Protein AF-A0AAW8KL59-F1 (afdb_monomer_lite)

Structure (mmCIF, N/CA/C/O backbone):
data_AF-A0AAW8KL59-F1
#
_entry.id   AF-A0AAW8KL59-F1
#
loop_
_atom_site.group_PDB
_atom_site.id
_atom_site.type_symbol
_atom_site.label_atom_id
_atom_site.label_alt_id
_atom_site.label_comp_id
_atom_site.label_asym_id
_atom_site.label_entity_id
_atom_site.label_seq_id
_atom_site.pdbx_PDB_ins_code
_atom_site.Cartn_x
_atom_site.Cartn_y
_atom_site.Cartn_z
_atom_site.occupancy
_atom_site.B_iso_or_equiv
_atom_site.auth_seq_id
_atom_site.auth_comp_id
_atom_site.auth_asym_id
_atom_site.auth_atom_id
_atom_site.pdbx_PDB_model_num
ATOM 1 N N . MET A 1 1 ? 5.040 -5.163 8.820 1.00 74.56 1 MET A N 1
ATOM 2 C CA . MET A 1 1 ? 5.253 -3.705 8.656 1.00 74.56 1 MET A CA 1
ATOM 3 C C . MET A 1 1 ? 4.745 -2.910 9.870 1.00 74.56 1 MET A C 1
ATOM 5 O O . MET A 1 1 ? 4.176 -1.843 9.709 1.00 74.56 1 MET A O 1
ATOM 9 N N . THR A 1 2 ? 4.945 -3.382 11.108 1.00 84.69 2 THR A N 1
ATOM 10 C CA . THR A 1 2 ? 4.383 -2.722 12.309 1.00 84.69 2 THR A CA 1
ATOM 11 C C . THR A 1 2 ? 4.998 -1.347 12.578 1.00 84.69 2 THR A C 1
ATOM 13 O O . THR A 1 2 ? 4.247 -0.408 12.816 1.00 84.69 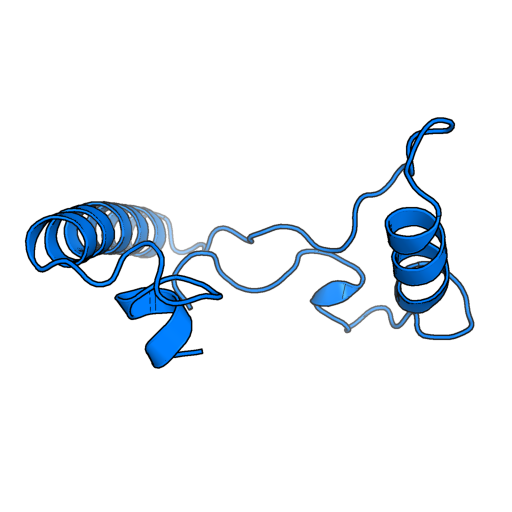2 THR A O 1
ATOM 16 N N . ARG A 1 3 ? 6.330 -1.206 12.459 1.00 92.88 3 ARG A N 1
ATOM 17 C CA . ARG A 1 3 ? 7.019 0.097 12.547 1.00 92.88 3 ARG A CA 1
ATOM 18 C C . ARG A 1 3 ? 6.500 1.074 11.495 1.00 92.88 3 ARG A C 1
ATOM 20 O O . ARG A 1 3 ? 6.057 2.152 11.848 1.00 92.88 3 ARG A O 1
ATOM 27 N N . VAL A 1 4 ? 6.493 0.668 10.223 1.00 90.94 4 VAL A N 1
ATOM 28 C CA . VAL A 1 4 ? 6.085 1.541 9.107 1.00 90.94 4 VAL A CA 1
ATOM 29 C C . VAL A 1 4 ? 4.628 1.988 9.227 1.00 90.94 4 VAL A C 1
ATOM 31 O O . VAL A 1 4 ? 4.315 3.145 8.978 1.00 90.94 4 VAL A O 1
ATOM 34 N N . ASN A 1 5 ? 3.733 1.112 9.685 1.00 88.12 5 ASN A N 1
ATOM 35 C CA . ASN A 1 5 ? 2.346 1.506 9.932 1.00 88.12 5 ASN A CA 1
ATOM 36 C C . ASN A 1 5 ? 2.220 2.543 11.059 1.00 88.12 5 ASN A C 1
ATOM 38 O O . ASN A 1 5 ? 1.315 3.372 11.012 1.00 88.12 5 ASN A O 1
ATOM 42 N N . ALA A 1 6 ? 3.096 2.484 12.066 1.00 90.69 6 ALA A N 1
ATOM 43 C CA . ALA A 1 6 ? 3.087 3.415 13.187 1.00 90.69 6 ALA A CA 1
ATOM 44 C C . ALA A 1 6 ? 3.775 4.744 12.849 1.00 90.69 6 ALA A C 1
ATOM 46 O O . ALA A 1 6 ? 3.239 5.788 13.189 1.00 90.69 6 ALA A O 1
ATOM 47 N N . ASN A 1 7 ? 4.919 4.702 12.173 1.00 94.44 7 ASN A N 1
ATOM 48 C CA . ASN A 1 7 ? 5.816 5.848 12.071 1.00 94.44 7 ASN A CA 1
ATOM 49 C C . ASN A 1 7 ? 6.045 6.322 10.629 1.00 94.44 7 ASN A C 1
ATOM 51 O O . ASN A 1 7 ? 6.725 7.313 10.426 1.00 94.44 7 ASN A O 1
ATOM 55 N N . GLY A 1 8 ? 5.518 5.645 9.610 1.00 91.56 8 GLY A N 1
ATOM 56 C CA . GLY A 1 8 ? 5.891 5.923 8.220 1.00 91.56 8 GLY A CA 1
ATOM 57 C C . GLY A 1 8 ? 7.165 5.186 7.795 1.00 91.56 8 GLY A C 1
ATOM 58 O O . GLY A 1 8 ? 7.790 4.454 8.571 1.00 91.56 8 GLY A O 1
ATOM 59 N N . TYR A 1 9 ? 7.522 5.283 6.517 1.00 88.94 9 TYR A N 1
ATOM 60 C CA . TYR A 1 9 ? 8.589 4.456 5.940 1.00 88.94 9 TYR A CA 1
ATOM 61 C C . TYR A 1 9 ? 9.974 4.854 6.478 1.00 88.94 9 TYR A C 1
ATOM 63 O O . TYR A 1 9 ? 10.784 3.990 6.839 1.00 88.94 9 TYR A O 1
ATOM 71 N N . PHE A 1 10 ? 10.191 6.157 6.619 1.00 94.44 10 PHE A N 1
ATOM 72 C CA . PHE A 1 10 ? 11.386 6.841 7.111 1.00 94.44 10 PHE A CA 1
ATOM 73 C C . PHE A 1 10 ? 11.159 7.521 8.473 1.00 94.44 10 PHE A C 1
ATOM 75 O O . PHE A 1 10 ? 11.872 8.462 8.812 1.00 94.44 10 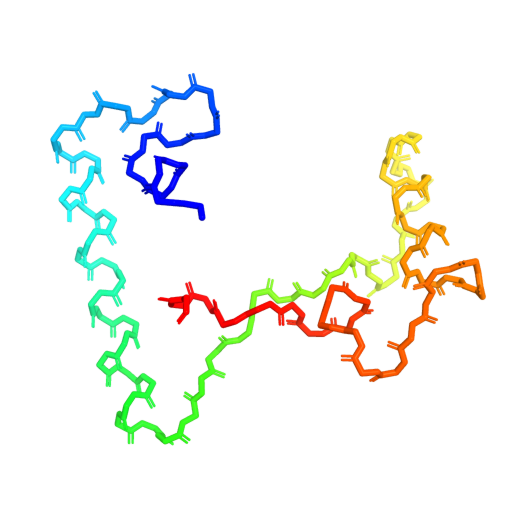PHE A O 1
ATOM 82 N N . ASP A 1 11 ? 10.185 7.036 9.249 1.00 94.56 11 ASP A N 1
ATOM 83 C CA . ASP A 1 11 ? 9.771 7.614 10.537 1.00 94.56 11 ASP A CA 1
ATOM 84 C C . ASP A 1 11 ? 9.221 9.060 10.436 1.00 94.56 11 ASP A C 1
ATOM 86 O O . ASP A 1 11 ? 9.132 9.781 11.427 1.00 94.56 11 ASP A O 1
ATOM 90 N N . GLU A 1 12 ? 8.796 9.481 9.239 1.00 94.75 12 GLU A N 1
ATOM 91 C CA . GLU A 1 12 ? 8.222 10.803 8.952 1.00 94.75 12 GLU A CA 1
ATOM 92 C C . GLU A 1 12 ? 6.887 11.081 9.665 1.00 94.75 12 GLU A C 1
ATOM 94 O O . GLU A 1 12 ? 6.444 12.228 9.733 1.00 94.75 12 GLU A O 1
ATOM 99 N N . GLU A 1 13 ? 6.259 10.037 10.207 1.00 93.06 13 GLU A N 1
ATOM 100 C CA . GLU A 1 13 ? 5.003 10.089 10.946 1.00 93.06 13 GLU A CA 1
ATOM 101 C C . GLU A 1 13 ? 5.119 9.618 12.407 1.00 93.06 13 GLU A C 1
ATOM 103 O O . GLU A 1 13 ? 4.143 9.134 12.990 1.00 93.06 13 GLU A O 1
ATOM 108 N N . ASP A 1 14 ? 6.305 9.693 13.019 1.00 95.62 14 ASP A N 1
ATOM 109 C CA . ASP A 1 14 ? 6.507 9.314 14.425 1.00 95.62 14 ASP A CA 1
ATOM 110 C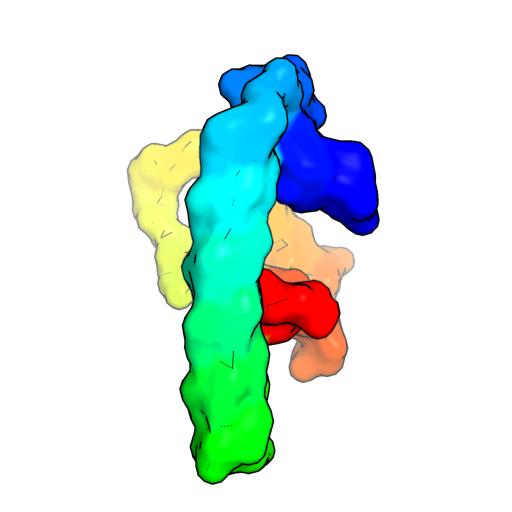 C . ASP A 1 14 ? 5.913 10.347 15.409 1.00 95.62 14 ASP A C 1
ATOM 112 O O . ASP A 1 14 ? 6.605 10.989 16.198 1.00 95.62 14 ASP A O 1
ATOM 116 N N . SER A 1 15 ? 4.591 10.515 15.360 1.00 96.06 15 SER A N 1
ATOM 117 C CA . SER A 1 15 ? 3.801 11.356 16.258 1.00 96.06 15 SER A CA 1
ATOM 118 C C . SER A 1 15 ? 2.615 10.577 16.817 1.00 96.06 15 SER A C 1
ATOM 120 O O . SER A 1 15 ? 1.981 9.763 16.142 1.00 96.06 15 SER A O 1
ATOM 122 N N . GLU A 1 16 ? 2.278 10.835 18.080 1.00 96.00 16 GLU A N 1
ATOM 123 C CA . GLU A 1 16 ? 1.072 10.282 18.695 1.00 96.00 16 GLU A CA 1
ATOM 124 C C . GLU A 1 16 ? -0.194 10.675 17.928 1.00 96.00 16 GLU A C 1
ATOM 126 O O . GLU A 1 16 ? -1.036 9.814 17.669 1.00 96.00 16 GLU A O 1
ATOM 131 N N . GLU A 1 17 ? -0.298 11.938 17.517 1.00 96.00 17 GLU A N 1
ATOM 132 C CA . GLU A 1 17 ? -1.469 12.477 16.823 1.00 96.00 17 GLU A CA 1
ATOM 133 C C . GLU A 1 17 ? -1.685 11.774 15.477 1.00 96.00 17 G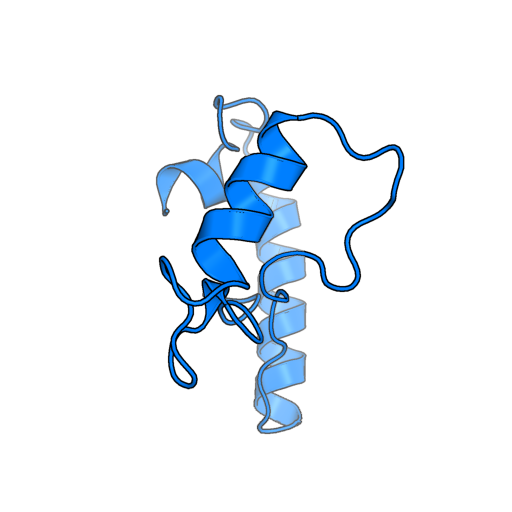LU A C 1
ATOM 135 O O . GLU A 1 17 ? -2.771 11.259 15.210 1.00 96.00 17 GLU A O 1
ATOM 140 N N . GLN A 1 18 ? -0.630 11.648 14.664 1.00 94.81 18 GLN A N 1
ATOM 141 C CA . GLN A 1 18 ? -0.688 10.946 13.374 1.00 94.81 18 GLN A CA 1
ATOM 142 C C . GLN A 1 18 ? -1.046 9.468 13.553 1.00 94.81 18 GLN A C 1
ATOM 144 O O . GLN A 1 18 ? -1.905 8.936 12.844 1.00 94.81 18 GLN A O 1
ATOM 149 N N . ARG A 1 19 ? -0.457 8.803 14.555 1.00 94.50 19 ARG A N 1
ATOM 150 C CA . ARG A 1 19 ? -0.817 7.420 14.901 1.00 94.50 19 ARG A CA 1
ATOM 151 C C . ARG A 1 19 ? -2.274 7.286 15.314 1.00 94.50 19 ARG A C 1
ATOM 153 O O . ARG A 1 19 ? -2.907 6.283 14.978 1.00 94.50 19 ARG A O 1
ATOM 160 N N . TYR A 1 20 ? -2.799 8.238 16.075 1.00 95.62 20 TYR A N 1
ATOM 161 C CA . TYR A 1 20 ? -4.183 8.216 16.526 1.00 95.62 20 TYR A CA 1
ATOM 162 C C . TYR A 1 20 ? -5.158 8.401 15.359 1.00 95.62 20 TYR A C 1
ATOM 164 O O . TYR A 1 20 ? -6.083 7.598 15.210 1.00 95.62 20 TYR A O 1
ATOM 172 N N . GLU A 1 21 ? -4.905 9.364 14.473 1.00 95.44 21 GLU A N 1
ATOM 173 C CA . GLU A 1 21 ? -5.728 9.579 13.279 1.00 95.44 21 GLU A CA 1
ATOM 174 C C . GLU A 1 21 ? -5.681 8.377 12.322 1.00 95.44 21 GLU A C 1
ATOM 176 O O . GLU A 1 21 ? -6.727 7.893 11.885 1.00 95.44 21 GLU A O 1
ATOM 181 N N . LYS A 1 22 ? -4.506 7.771 12.100 1.00 92.94 22 LYS A N 1
ATOM 182 C CA . LYS A 1 22 ? -4.399 6.508 11.346 1.00 92.94 22 LYS A CA 1
ATOM 183 C C . LYS A 1 22 ? -5.238 5.385 11.954 1.00 92.94 22 LYS A C 1
ATOM 185 O O . LYS A 1 22 ? -5.898 4.642 11.228 1.00 92.94 22 LYS A O 1
ATOM 190 N N . LYS A 1 23 ? -5.235 5.243 13.284 1.00 94.00 23 LYS A N 1
ATOM 191 C CA . LYS A 1 23 ? -6.041 4.222 13.975 1.00 94.00 23 LYS A CA 1
ATOM 192 C C . LYS A 1 23 ? -7.539 4.463 13.807 1.00 94.00 23 LYS A C 1
ATOM 194 O O . LYS A 1 23 ? -8.268 3.484 13.655 1.00 94.00 23 LYS A O 1
ATOM 199 N N . LYS A 1 24 ? -8.002 5.719 13.814 1.00 96.94 24 LYS A N 1
ATOM 200 C CA . LYS A 1 24 ? -9.408 6.051 13.529 1.00 96.94 24 LYS A CA 1
ATOM 201 C C . LYS A 1 24 ? -9.803 5.586 12.133 1.00 96.94 24 LYS A C 1
ATOM 203 O O . LYS A 1 24 ? -10.714 4.771 12.016 1.00 96.94 24 LYS A O 1
ATOM 208 N N . VAL A 1 25 ? -9.052 6.003 11.111 1.00 95.25 25 VAL A N 1
ATOM 209 C CA . VAL A 1 25 ? -9.306 5.626 9.709 1.00 95.25 25 VAL A CA 1
ATOM 210 C C . VAL A 1 25 ? -9.310 4.103 9.541 1.00 95.25 25 VAL A C 1
ATOM 212 O O . VAL A 1 25 ? -10.220 3.536 8.937 1.00 95.25 25 VAL A O 1
ATOM 215 N N . LEU A 1 26 ? -8.336 3.413 10.140 1.00 94.69 26 LEU A N 1
ATOM 216 C CA . LEU A 1 26 ? -8.232 1.957 10.072 1.00 94.69 26 LEU A CA 1
ATOM 217 C C . LEU A 1 26 ? -9.422 1.247 10.738 1.00 94.69 26 LEU A C 1
ATOM 219 O O . LEU A 1 26 ? -9.923 0.253 10.214 1.00 94.69 26 LEU A O 1
ATOM 223 N N . ASN A 1 27 ? -9.881 1.738 11.891 1.00 96.62 27 ASN A N 1
ATOM 224 C CA . ASN A 1 27 ? -11.032 1.169 12.596 1.00 96.62 27 ASN A CA 1
ATOM 225 C C . ASN A 1 27 ? -12.345 1.408 11.844 1.00 96.62 27 ASN A C 1
ATOM 227 O O . ASN A 1 27 ? -13.188 0.508 11.786 1.00 96.62 27 ASN A O 1
ATOM 231 N N . GLU A 1 28 ? -12.514 2.585 11.242 1.00 97.56 28 GLU A N 1
ATOM 232 C CA . GLU A 1 28 ? -13.656 2.873 10.376 1.00 97.56 28 GLU A CA 1
ATOM 233 C C . GLU A 1 28 ? -13.693 1.919 9.181 1.00 97.56 28 GLU A C 1
ATOM 235 O O . GLU A 1 28 ? -14.737 1.319 8.914 1.00 97.56 28 GLU A O 1
ATOM 240 N N . GLN A 1 29 ? -12.555 1.717 8.509 1.00 96.88 29 GLN A N 1
ATOM 241 C CA . GLN A 1 29 ? -12.454 0.789 7.384 1.00 96.88 29 GLN A CA 1
ATOM 242 C C . GLN A 1 29 ? -12.797 -0.644 7.805 1.00 96.88 29 GLN A C 1
ATOM 244 O O . GLN A 1 29 ? -13.668 -1.267 7.205 1.00 96.88 29 GLN A O 1
ATOM 249 N N . ARG A 1 30 ? -12.199 -1.142 8.895 1.00 96.81 30 ARG A N 1
ATOM 250 C CA . ARG A 1 30 ? -12.485 -2.491 9.419 1.00 96.81 30 ARG A CA 1
ATOM 251 C C . ARG A 1 30 ? -13.961 -2.700 9.724 1.00 96.81 30 ARG A C 1
ATOM 253 O O . ARG A 1 30 ? -14.500 -3.767 9.453 1.00 96.81 30 ARG A O 1
ATOM 260 N N . THR A 1 31 ? -14.614 -1.688 10.291 1.00 97.31 31 THR A N 1
ATOM 261 C CA . THR A 1 31 ? -16.042 -1.758 10.615 1.00 97.31 31 THR A CA 1
ATOM 262 C C . THR A 1 31 ? -16.881 -1.860 9.343 1.00 97.31 31 THR A C 1
ATOM 264 O O . THR A 1 31 ? -17.769 -2.708 9.264 1.00 97.31 31 THR A O 1
ATOM 267 N N . LYS A 1 32 ? -16.575 -1.048 8.323 1.00 97.50 32 LYS A N 1
ATOM 268 C CA . LYS A 1 32 ? -17.254 -1.098 7.018 1.00 97.50 32 LYS A CA 1
ATOM 269 C C . LYS A 1 32 ? -17.073 -2.455 6.337 1.00 97.50 32 LYS A C 1
ATOM 271 O O . LYS A 1 32 ? -18.052 -3.045 5.892 1.00 97.50 32 LYS A O 1
ATOM 276 N N . GLU A 1 33 ? -15.847 -2.968 6.297 1.00 97.25 33 GLU A N 1
ATOM 277 C CA . GLU A 1 33 ? -15.524 -4.258 5.675 1.00 97.25 33 GLU A CA 1
ATOM 278 C C . GLU A 1 33 ? -16.193 -5.430 6.392 1.00 97.25 33 GLU A C 1
ATOM 280 O O . GLU A 1 33 ? -1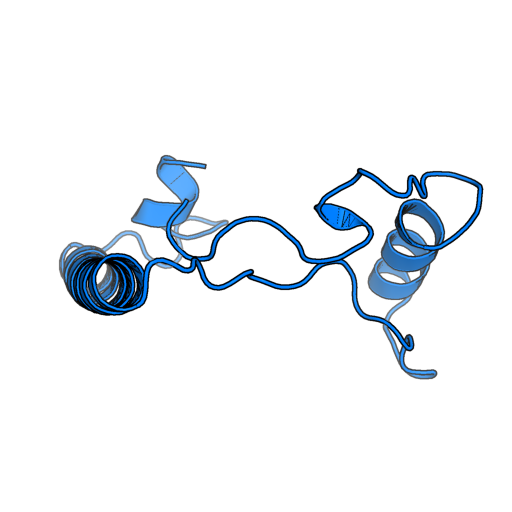6.752 -6.316 5.745 1.00 97.25 33 GLU A O 1
ATOM 285 N N . TYR A 1 34 ? -16.196 -5.414 7.729 1.00 96.19 34 TYR A N 1
ATOM 286 C CA . TYR A 1 34 ? -16.862 -6.439 8.527 1.00 96.19 34 TYR A CA 1
ATOM 287 C C . TYR A 1 34 ? -18.374 -6.460 8.274 1.00 96.19 34 TYR A C 1
ATOM 289 O O . TYR A 1 34 ? -18.946 -7.529 8.072 1.00 96.19 34 TYR A O 1
ATOM 297 N N . LEU A 1 35 ? -19.015 -5.287 8.217 1.00 97.62 35 LEU A N 1
ATOM 298 C CA . LEU A 1 35 ? -20.438 -5.172 7.883 1.00 97.62 35 LEU A CA 1
ATOM 299 C C . LEU A 1 35 ? -20.746 -5.646 6.456 1.00 97.62 35 LEU A C 1
ATOM 301 O O . LEU A 1 35 ? -21.788 -6.253 6.225 1.00 97.62 35 LEU A O 1
ATOM 305 N N . ALA A 1 36 ? -19.850 -5.382 5.503 1.00 96.62 36 ALA A N 1
ATOM 306 C CA . ALA A 1 36 ? -20.016 -5.782 4.108 1.00 96.62 36 ALA A CA 1
ATOM 307 C C . ALA A 1 36 ? -19.654 -7.257 3.838 1.00 96.62 36 ALA A C 1
ATOM 309 O O . ALA A 1 36 ? -19.991 -7.781 2.776 1.00 96.62 36 ALA A O 1
ATOM 310 N N . GLY A 1 37 ? -18.937 -7.921 4.752 1.00 96.56 37 GLY A N 1
ATOM 311 C CA . GLY A 1 37 ? -18.408 -9.274 4.555 1.00 96.56 37 GLY A CA 1
ATOM 312 C C . GLY A 1 37 ? -17.334 -9.371 3.461 1.00 96.56 37 GLY A C 1
ATOM 313 O O . GLY A 1 37 ? -17.058 -10.462 2.962 1.00 96.56 37 GLY A O 1
ATOM 314 N N . LYS A 1 38 ? -16.739 -8.241 3.061 1.00 95.38 38 LYS A N 1
ATOM 315 C CA . LYS A 1 38 ? -15.725 -8.148 2.004 1.00 95.38 38 LYS A CA 1
ATOM 316 C C . LYS A 1 38 ? -14.640 -7.158 2.418 1.00 95.38 38 LYS A C 1
ATOM 318 O O . LYS A 1 38 ? -14.948 -6.087 2.925 1.00 95.38 38 LYS A O 1
ATOM 323 N N . TYR A 1 39 ? -13.389 -7.511 2.133 1.00 94.69 39 TYR A N 1
ATOM 324 C CA . TYR A 1 39 ? -12.219 -6.679 2.406 1.00 94.69 39 TYR A CA 1
ATOM 325 C C . TYR A 1 39 ? -11.799 -5.890 1.171 1.00 94.69 39 TYR A C 1
ATOM 327 O O . TYR A 1 39 ? -11.774 -6.427 0.057 1.00 94.69 39 TYR A O 1
ATOM 335 N N . GLU A 1 40 ? -11.448 -4.627 1.376 1.00 94.94 40 GLU A N 1
ATOM 336 C CA . GLU A 1 40 ? -10.874 -3.783 0.343 1.00 94.94 40 GLU A CA 1
ATOM 337 C C . GLU A 1 40 ? -9.401 -4.133 0.143 1.00 94.94 40 GLU A C 1
ATOM 339 O O . GLU A 1 40 ? -8.658 -4.441 1.082 1.00 94.94 40 GLU A O 1
ATOM 344 N N . ARG A 1 41 ? -8.974 -4.115 -1.117 1.00 94.25 41 ARG A N 1
ATOM 345 C CA . ARG A 1 41 ? -7.623 -4.483 -1.523 1.00 94.25 41 ARG A CA 1
ATOM 346 C C . ARG A 1 41 ? -6.866 -3.229 -1.926 1.00 94.25 41 ARG A C 1
ATOM 348 O O . ARG A 1 41 ? -7.419 -2.382 -2.616 1.00 94.25 41 ARG A O 1
ATOM 355 N N . GLY A 1 42 ? -5.611 -3.126 -1.499 1.00 91.19 42 GLY A N 1
ATOM 356 C CA . GLY A 1 42 ? -4.771 -1.948 -1.723 1.00 91.19 42 GLY A CA 1
ATOM 357 C C . GLY A 1 42 ? -4.275 -1.774 -3.161 1.00 91.19 42 GLY A C 1
ATOM 358 O O . GLY A 1 42 ? -3.590 -0.796 -3.437 1.00 91.19 42 GLY A O 1
ATOM 359 N N . GLY A 1 43 ? -4.600 -2.705 -4.063 1.00 91.00 43 GLY A N 1
ATOM 360 C CA . GLY A 1 43 ? -4.089 -2.732 -5.429 1.00 91.00 43 GLY A CA 1
ATOM 361 C C . GLY A 1 43 ? -2.689 -3.341 -5.506 1.00 91.00 43 GLY A C 1
ATOM 362 O O . GLY A 1 43 ? -1.875 -3.223 -4.587 1.00 91.00 43 GLY A O 1
ATOM 363 N N . GLY A 1 44 ? -2.415 -4.061 -6.593 1.00 89.44 44 GLY A N 1
ATOM 364 C CA . GLY A 1 44 ? -1.068 -4.523 -6.912 1.00 89.44 44 GLY A CA 1
ATOM 365 C C . GLY A 1 44 ? -0.258 -3.448 -7.626 1.00 89.44 44 GLY A C 1
ATOM 366 O O . GLY A 1 44 ? -0.581 -2.261 -7.596 1.00 89.44 44 GLY A O 1
ATOM 367 N N . VAL A 1 45 ? 0.812 -3.875 -8.293 1.00 92.12 45 VAL A N 1
ATOM 368 C CA . VAL A 1 45 ? 1.616 -2.980 -9.134 1.00 92.12 45 VAL A CA 1
ATOM 369 C C . VAL A 1 45 ? 0.745 -2.335 -10.215 1.00 92.12 45 VAL A C 1
ATOM 371 O O . VAL A 1 45 ? -0.137 -2.996 -10.770 1.00 92.12 45 VAL A O 1
ATOM 374 N N . VAL A 1 46 ? 1.006 -1.050 -10.488 1.00 89.69 46 VAL A N 1
ATOM 375 C CA . VAL A 1 46 ? 0.299 -0.241 -11.493 1.00 89.69 46 VAL A CA 1
ATOM 376 C C . VAL A 1 46 ? 0.182 -0.987 -12.817 1.00 89.69 46 VAL A C 1
ATOM 378 O O . VAL A 1 46 ? 1.132 -1.633 -13.235 1.00 89.69 46 VAL A O 1
ATOM 381 N N . ASP A 1 47 ? -0.985 -0.932 -13.449 1.00 89.81 47 ASP A N 1
ATOM 382 C CA . ASP A 1 47 ? -1.269 -1.598 -14.719 1.00 89.81 47 ASP A CA 1
ATOM 383 C C . ASP A 1 47 ? -2.541 -0.970 -15.319 1.00 89.81 47 ASP A C 1
ATOM 385 O O . ASP A 1 47 ? -3.599 -1.060 -14.686 1.00 89.81 47 ASP A O 1
ATOM 389 N N . PRO A 1 48 ? -2.466 -0.272 -16.469 1.00 92.44 48 PRO A N 1
ATOM 390 C CA . PRO A 1 48 ? -1.305 -0.135 -17.351 1.00 92.44 48 PRO A CA 1
ATOM 391 C C . PRO A 1 48 ? -0.221 0.804 -16.799 1.00 92.44 48 PRO A C 1
ATOM 393 O O . PRO A 1 48 ? -0.501 1.746 -16.058 1.00 92.44 48 PRO A O 1
ATOM 396 N N . LEU A 1 49 ? 1.030 0.555 -17.188 1.00 92.00 49 LEU A N 1
ATOM 397 C CA . LEU A 1 49 ? 2.177 1.398 -16.849 1.00 92.00 49 LEU A CA 1
ATOM 398 C C . LEU A 1 49 ? 2.150 2.710 -17.660 1.00 92.00 49 LEU A C 1
ATOM 400 O O . LEU A 1 49 ? 2.107 2.639 -18.887 1.00 92.00 49 LEU A O 1
ATOM 404 N N . PRO A 1 50 ? 2.215 3.896 -17.022 1.00 94.50 50 PRO A N 1
ATOM 405 C CA . PRO A 1 50 ? 2.334 5.161 -17.747 1.00 94.50 50 PRO A CA 1
ATOM 406 C C . PRO A 1 50 ? 3.638 5.253 -18.555 1.00 94.50 50 PRO A C 1
ATOM 408 O O . PRO A 1 50 ? 4.708 4.880 -18.064 1.00 94.50 50 PRO A O 1
ATOM 411 N N . ASP A 1 51 ? 3.576 5.805 -19.769 1.00 93.88 51 ASP A N 1
ATOM 412 C CA . ASP A 1 51 ? 4.740 5.916 -20.665 1.00 93.88 51 ASP A CA 1
ATOM 413 C C . ASP A 1 51 ? 5.862 6.790 -20.076 1.00 93.88 51 ASP A C 1
ATOM 415 O O . ASP A 1 51 ? 7.056 6.512 -20.254 1.00 93.88 51 ASP A O 1
ATOM 419 N N . ASP A 1 52 ? 5.490 7.826 -19.325 1.00 96.25 52 ASP A N 1
ATOM 420 C CA . ASP A 1 52 ? 6.379 8.779 -18.660 1.00 96.25 52 ASP A CA 1
ATOM 421 C C . ASP A 1 52 ? 6.822 8.331 -17.255 1.00 96.25 52 ASP A C 1
ATOM 423 O O . ASP A 1 52 ? 7.515 9.073 -16.556 1.00 96.25 52 ASP A O 1
ATOM 427 N N . ALA A 1 53 ? 6.490 7.100 -16.845 1.00 95.50 53 ALA A N 1
ATOM 428 C CA . ALA A 1 53 ? 6.872 6.584 -15.538 1.00 95.50 53 ALA A CA 1
ATOM 429 C C . ALA A 1 53 ? 8.410 6.593 -15.344 1.00 95.50 53 ALA A C 1
ATOM 431 O O . ALA A 1 53 ? 9.161 6.214 -16.257 1.00 95.50 53 ALA A O 1
ATOM 432 N N . PRO A 1 54 ? 8.910 6.968 -14.149 1.00 96.75 54 PRO A N 1
ATOM 433 C CA . PRO A 1 54 ? 10.329 6.871 -13.821 1.00 96.75 54 PRO A CA 1
ATOM 434 C C . PRO A 1 54 ? 10.861 5.444 -13.992 1.00 96.75 54 PRO A C 1
ATOM 436 O O . PRO A 1 54 ? 10.146 4.475 -13.741 1.00 96.75 54 PRO A O 1
ATOM 439 N N . PHE A 1 55 ? 12.145 5.300 -14.336 1.00 95.62 55 PHE A N 1
ATOM 440 C CA . PHE A 1 55 ? 12.754 3.989 -14.600 1.00 95.62 55 PHE A CA 1
ATOM 441 C C . PHE A 1 55 ? 12.537 2.970 -13.471 1.00 95.62 55 PHE A C 1
ATOM 443 O O . PHE A 1 55 ? 12.217 1.823 -13.752 1.00 95.62 55 PHE A O 1
ATOM 450 N N . PHE A 1 56 ? 12.634 3.380 -12.201 1.00 93.75 56 PHE A N 1
ATOM 451 C CA . PHE A 1 56 ? 12.431 2.456 -11.078 1.00 93.75 56 PHE A CA 1
ATOM 452 C C . PHE A 1 56 ? 11.002 1.883 -11.021 1.00 93.75 56 PHE A C 1
ATOM 454 O O . PHE A 1 56 ? 10.818 0.754 -10.580 1.00 93.75 56 PHE A O 1
ATOM 461 N N . VAL A 1 57 ? 9.992 2.634 -11.481 1.00 93.69 57 VAL A N 1
ATOM 462 C CA . VAL A 1 57 ? 8.605 2.151 -11.581 1.00 93.69 57 VAL A CA 1
ATOM 463 C C . VAL A 1 57 ? 8.491 1.149 -12.723 1.00 93.69 57 VAL A C 1
ATOM 465 O O . VAL A 1 57 ? 7.838 0.123 -12.560 1.00 93.69 57 VAL A O 1
ATOM 468 N N . LYS A 1 58 ? 9.164 1.419 -13.849 1.00 94.94 58 LYS A N 1
ATOM 469 C CA . LYS A 1 58 ? 9.218 0.516 -15.005 1.00 94.94 58 LYS A CA 1
ATOM 470 C C . LYS A 1 58 ? 9.892 -0.812 -14.649 1.00 94.94 58 LYS A C 1
ATOM 472 O O . LYS A 1 58 ? 9.311 -1.861 -14.878 1.00 94.94 58 LYS A O 1
ATOM 477 N N . ASP A 1 59 ? 11.048 -0.772 -13.988 1.00 94.56 59 ASP A N 1
ATOM 478 C CA . ASP A 1 59 ? 11.765 -1.978 -13.543 1.00 94.56 59 ASP A CA 1
ATOM 479 C C . ASP A 1 59 ? 10.949 -2.785 -12.512 1.00 94.56 59 ASP A C 1
ATOM 481 O O . ASP A 1 59 ? 10.859 -4.013 -12.576 1.00 94.56 59 ASP A O 1
ATOM 485 N N . TYR A 1 60 ? 10.262 -2.096 -11.592 1.00 93.75 60 TYR A N 1
ATOM 486 C CA . TYR A 1 60 ? 9.358 -2.739 -10.637 1.00 93.75 60 TYR A CA 1
ATOM 487 C C . TYR A 1 60 ? 8.134 -3.375 -11.317 1.00 93.75 60 TYR A C 1
ATOM 489 O O . TYR A 1 60 ? 7.742 -4.492 -10.968 1.00 93.75 60 TYR A O 1
ATOM 497 N N . TYR A 1 61 ? 7.550 -2.689 -12.304 1.00 94.81 61 TYR A N 1
ATOM 498 C CA . TYR A 1 61 ? 6.488 -3.221 -13.156 1.00 94.81 61 TYR A CA 1
ATOM 499 C C . TYR A 1 61 ? 6.944 -4.484 -13.877 1.00 94.81 61 TYR A C 1
ATOM 501 O O . TYR A 1 61 ? 6.296 -5.523 -13.742 1.00 94.81 61 TYR A O 1
ATOM 509 N N . ASP A 1 62 ? 8.086 -4.431 -14.561 1.00 94.50 62 ASP A N 1
ATOM 510 C CA . ASP A 1 62 ? 8.615 -5.552 -15.332 1.00 94.50 62 ASP A CA 1
ATOM 511 C C . ASP A 1 62 ? 8.792 -6.792 -14.456 1.00 94.50 62 ASP A C 1
ATOM 513 O O . ASP A 1 62 ? 8.421 -7.895 -14.855 1.00 94.50 62 ASP A O 1
ATOM 517 N N . TYR A 1 63 ? 9.272 -6.633 -13.222 1.00 94.06 63 TYR A N 1
ATOM 518 C CA . TYR A 1 63 ? 9.375 -7.754 -12.293 1.00 94.06 63 TYR A CA 1
ATOM 519 C C . TYR A 1 63 ? 8.008 -8.370 -11.937 1.00 94.06 63 TYR A C 1
ATOM 521 O O . TYR A 1 63 ? 7.877 -9.591 -11.945 1.00 94.06 63 TYR A O 1
ATOM 529 N N . TYR A 1 64 ? 6.983 -7.570 -11.628 1.00 94.94 64 TYR A N 1
ATOM 530 C CA . TYR A 1 64 ? 5.706 -8.087 -11.109 1.00 94.94 64 TYR A CA 1
ATOM 531 C C . TYR A 1 64 ? 4.642 -8.405 -12.162 1.00 94.94 64 TYR A C 1
ATOM 533 O O . TYR A 1 64 ? 3.709 -9.148 -11.838 1.00 94.94 64 TYR A O 1
ATOM 541 N N . LYS A 1 65 ? 4.750 -7.843 -13.369 1.00 94.06 65 LYS A N 1
ATOM 542 C CA . LYS A 1 65 ? 3.723 -7.882 -14.424 1.00 94.06 65 LYS A CA 1
ATOM 543 C C . LYS A 1 65 ? 4.158 -8.620 -15.689 1.00 94.06 65 LYS A C 1
ATOM 545 O O . LYS A 1 65 ? 3.329 -8.845 -16.563 1.00 94.06 65 LYS A O 1
ATOM 550 N N . THR A 1 66 ? 5.416 -9.053 -15.769 1.00 91.38 66 THR A N 1
ATOM 551 C CA . THR A 1 66 ? 5.919 -9.912 -16.855 1.00 91.38 66 THR A CA 1
ATOM 552 C C . THR A 1 66 ? 6.332 -11.286 -16.333 1.00 91.38 66 THR A C 1
ATOM 554 O O . THR A 1 66 ? 6.426 -11.504 -15.121 1.00 91.38 66 THR A O 1
ATOM 557 N N . ASP A 1 67 ? 6.633 -12.213 -17.244 1.00 92.06 67 ASP A N 1
ATOM 558 C CA . ASP A 1 67 ? 7.004 -13.602 -16.934 1.00 92.06 67 ASP A CA 1
ATOM 559 C C . ASP A 1 67 ? 8.167 -13.746 -15.938 1.00 92.06 67 ASP A C 1
ATOM 561 O O . ASP A 1 67 ? 8.313 -14.794 -15.309 1.00 92.06 67 ASP A O 1
ATOM 565 N N . ARG A 1 68 ? 8.992 -12.705 -15.754 1.00 90.62 68 ARG A N 1
ATOM 566 C CA . ARG A 1 68 ? 10.132 -12.732 -14.830 1.00 90.62 68 ARG A CA 1
ATOM 567 C C . ARG A 1 68 ? 9.726 -12.991 -13.375 1.00 90.62 68 ARG A C 1
ATOM 569 O O . ARG A 1 68 ? 10.446 -13.698 -12.672 1.00 90.62 68 ARG A O 1
ATOM 576 N N . GLY A 1 69 ? 8.624 -12.404 -12.915 1.00 91.44 69 GLY A N 1
ATOM 577 C CA . GLY A 1 69 ? 8.171 -12.519 -11.523 1.00 91.44 69 GLY A CA 1
ATOM 578 C C . GLY A 1 69 ? 6.652 -12.505 -11.347 1.00 91.44 69 GLY A C 1
ATOM 579 O O . GLY A 1 69 ? 6.168 -12.591 -10.215 1.00 91.44 69 GLY A O 1
ATOM 580 N N . TYR A 1 70 ? 5.884 -12.447 -12.439 1.00 95.31 70 TYR A N 1
ATOM 581 C CA . TYR A 1 70 ? 4.434 -12.564 -12.388 1.00 95.31 70 TYR A CA 1
ATOM 582 C C . TYR A 1 70 ? 3.995 -13.956 -11.924 1.00 95.31 70 TYR A C 1
ATOM 584 O O . TYR A 1 70 ? 4.476 -14.994 -12.380 1.00 95.31 70 TYR A O 1
ATOM 592 N N . HIS A 1 71 ? 2.988 -13.981 -11.053 1.00 94.94 71 HIS A N 1
ATOM 593 C CA . HIS A 1 71 ? 2.255 -15.198 -10.747 1.00 94.94 71 HIS A CA 1
ATOM 594 C C . HIS A 1 71 ? 0.777 -14.882 -10.503 1.00 94.94 71 HIS A C 1
ATOM 596 O O . HIS A 1 71 ? 0.442 -13.987 -9.727 1.00 94.94 71 HIS A O 1
ATOM 602 N N . LYS A 1 72 ? -0.133 -15.682 -11.073 1.00 93.88 72 LYS A N 1
ATOM 603 C CA . LYS A 1 72 ? -1.597 -15.482 -10.969 1.00 93.88 72 LYS A CA 1
ATOM 604 C C . LYS A 1 72 ? -2.165 -15.472 -9.541 1.00 93.88 72 LYS A C 1
ATOM 606 O O . LYS A 1 72 ? -3.284 -15.038 -9.320 1.00 93.88 72 LYS A O 1
ATOM 611 N N . ARG A 1 73 ? -1.421 -16.014 -8.569 1.00 93.69 73 ARG A N 1
ATOM 612 C CA . ARG A 1 73 ? -1.780 -16.002 -7.133 1.00 93.69 73 ARG A CA 1
ATOM 613 C C . ARG A 1 73 ? -0.954 -15.016 -6.303 1.00 93.69 73 ARG A C 1
ATOM 615 O O . ARG A 1 73 ? -1.139 -14.948 -5.094 1.00 93.69 73 ARG A O 1
ATOM 622 N N . SER A 1 74 ? -0.008 -14.309 -6.918 1.00 92.62 74 SER A N 1
ATOM 623 C CA . SER A 1 74 ? 0.762 -13.272 -6.235 1.00 92.62 74 SER A CA 1
ATOM 624 C C . SER A 1 74 ? -0.142 -12.074 -6.007 1.00 92.62 74 SER A C 1
ATOM 626 O O . SER A 1 74 ? -0.684 -11.515 -6.956 1.00 92.62 74 SER A O 1
ATOM 628 N N . LEU A 1 75 ? -0.313 -11.671 -4.753 1.00 92.62 75 LEU A N 1
ATOM 629 C CA . LEU A 1 75 ? -1.117 -10.497 -4.446 1.00 92.62 75 LEU A CA 1
ATOM 630 C C . LEU A 1 75 ? -0.493 -9.238 -5.044 1.00 92.62 75 LEU A C 1
ATOM 632 O O . LEU A 1 75 ? -1.183 -8.478 -5.710 1.00 92.62 75 LEU A O 1
ATOM 636 N N . ASN A 1 76 ? 0.823 -9.075 -4.912 1.00 89.81 76 ASN A N 1
ATOM 637 C CA . ASN A 1 76 ? 1.533 -7.903 -5.423 1.00 89.81 76 ASN A CA 1
ATOM 638 C C . ASN A 1 76 ? 1.428 -7.762 -6.952 1.00 89.81 76 ASN A C 1
ATOM 640 O O . ASN A 1 76 ? 1.378 -6.646 -7.454 1.00 89.81 76 ASN A O 1
ATOM 644 N N . SER A 1 77 ? 1.342 -8.872 -7.692 1.00 93.75 77 SER A N 1
ATOM 645 C CA . SER A 1 77 ? 1.136 -8.843 -9.148 1.00 93.75 77 SER A CA 1
ATOM 646 C C . SER A 1 77 ? -0.290 -8.458 -9.561 1.00 93.75 77 SER A C 1
ATOM 648 O O . SER A 1 77 ? -0.497 -8.035 -10.698 1.00 93.75 77 SER A O 1
ATOM 650 N N . ASN A 1 78 ? -1.273 -8.636 -8.674 1.00 92.62 78 ASN A N 1
ATOM 651 C CA . ASN A 1 78 ? -2.697 -8.530 -8.991 1.00 92.62 78 ASN A CA 1
ATOM 652 C C . ASN A 1 78 ? -3.368 -7.465 -8.105 1.00 92.62 78 ASN A C 1
ATOM 654 O O . ASN A 1 78 ? -3.228 -6.280 -8.387 1.00 92.62 78 ASN A O 1
ATOM 658 N N . ASP A 1 79 ? -4.045 -7.860 -7.022 1.00 92.38 79 ASP A N 1
ATOM 659 C CA . ASP A 1 79 ? -4.916 -6.955 -6.252 1.00 92.38 79 ASP A CA 1
ATOM 660 C C . ASP A 1 79 ? -4.272 -6.353 -4.989 1.00 92.38 79 ASP A C 1
ATOM 662 O O . ASP A 1 79 ? -4.912 -5.583 -4.283 1.00 92.38 79 ASP A O 1
ATOM 666 N N . GLY A 1 80 ? -3.022 -6.682 -4.666 1.00 93.06 80 GLY A N 1
ATOM 667 C CA . GLY A 1 80 ? -2.346 -6.213 -3.447 1.00 93.06 80 GLY A CA 1
ATOM 668 C C . GLY A 1 80 ? -2.857 -6.888 -2.180 1.00 93.06 80 GLY A C 1
ATOM 669 O O . GLY A 1 80 ? -3.607 -7.849 -2.264 1.00 93.06 80 GLY A O 1
ATOM 670 N N . TRP A 1 81 ? -2.431 -6.436 -1.000 1.00 92.38 81 TRP A N 1
ATOM 671 C CA . TRP A 1 81 ? -2.919 -6.934 0.300 1.00 92.38 81 TRP A CA 1
ATOM 672 C C . TRP A 1 81 ? -4.210 -6.224 0.732 1.00 92.38 81 TRP A C 1
ATOM 674 O O . TRP A 1 81 ? -4.639 -5.271 0.087 1.00 92.38 81 TRP A O 1
ATOM 684 N N . ASN A 1 82 ? -4.853 -6.685 1.810 1.00 94.00 82 ASN A N 1
ATOM 685 C CA . ASN A 1 82 ? -5.994 -5.963 2.375 1.00 94.00 82 ASN A CA 1
ATOM 686 C C . ASN A 1 82 ? -5.517 -4.607 2.896 1.00 94.00 82 ASN A C 1
ATOM 688 O O . ASN A 1 82 ? -4.450 -4.532 3.510 1.00 94.00 82 ASN A O 1
ATOM 692 N N . VAL A 1 83 ? -6.321 -3.561 2.706 1.00 91.75 83 VAL A N 1
ATOM 693 C CA . VAL A 1 83 ? -5.997 -2.211 3.202 1.00 91.75 83 VAL A CA 1
ATOM 694 C C . VAL A 1 83 ? -5.807 -2.220 4.724 1.00 91.75 83 VAL A C 1
ATOM 696 O O . VAL A 1 83 ? -4.973 -1.496 5.264 1.00 91.75 83 VAL A O 1
ATOM 699 N N . THR A 1 84 ? -6.528 -3.091 5.431 1.00 92.00 84 THR A N 1
ATOM 700 C CA . THR A 1 84 ? -6.513 -3.157 6.897 1.00 92.00 84 THR A CA 1
ATOM 701 C C . THR A 1 84 ? -5.418 -4.023 7.523 1.00 92.00 84 THR A C 1
ATOM 703 O O . THR A 1 84 ? -5.344 -4.089 8.762 1.00 92.00 84 THR A O 1
ATOM 706 N N . GLY A 1 85 ? -4.586 -4.666 6.694 1.00 81.00 85 GLY A N 1
ATOM 707 C CA . GLY A 1 85 ? -3.624 -5.691 7.114 1.00 81.00 85 GLY A CA 1
ATOM 708 C C . GLY A 1 85 ? -4.233 -7.075 7.279 1.00 81.00 85 GLY A C 1
ATOM 709 O O . GLY A 1 85 ? -5.435 -7.165 7.617 1.00 81.00 85 GLY A O 1
#

Radius of gyration: 15.93 Å; chains: 1;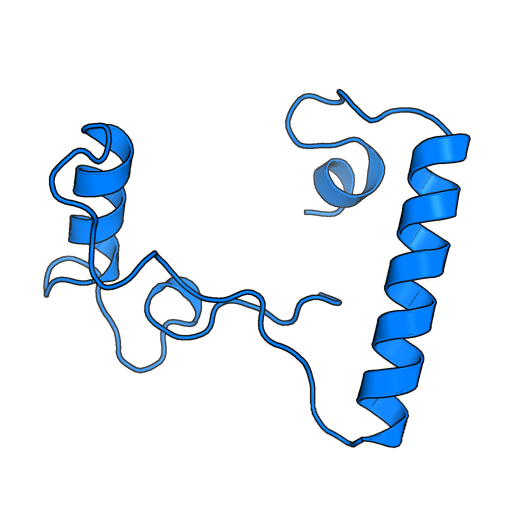 bounding box: 33×28×39 Å

pLDDT: mean 93.44, std 3.44, range [74.56, 97.62]

Sequence (85 aa):
MTRVNANGYFDEEDSEEQRYEKKKVLNEQRTKEYLAGKYERGGGVVDPLPDDAPFFVKDYYDYYKTDRGYHKRSLNSNDGWNVTG

Foldseek 3Di:
DVCCLQQNPVSVRVDPVSNVVSVVVLVVQVVVCVVVVHFAFPAAQDPPDDPPDDPVSVVVCCQDAHPNNDDPPDCNNGRHHGPND

Secondary structure (DSSP, 8-state):
-HHHHHH-TTSTT--HHHHHHHHHHHHHHHHHHHHHT---B---S-SSPPTT--HHHHHHHHHHHSTTT--TT-TTTTT-SBTT-